Protein AF-A0AAP3ENY3-F1 (afdb_monomer_lite)

Sequence (76 aa):
AIDNWYDTTVDCSEDSFWLDVKGDSMTAPAGLSIPEGMIILVDPEVEPRNGKLVVAKLEGENEATFKKLVIDAGRK

Foldseek 3Di:
DPPDDDDDPDDADPPKDKDFDDDQQQADPDDGGDGGRDIDIDHPVDDQDAQDWHWDDDPPDPDIDIDHHHDDPDDD

Secondary structure (DSSP, 8-state):
--------SS---TT-EEEE--SSTT--SSSS---TT-EEEE-TTSPP-TTSEEEEE-TT-S-EEEEE----SS--

Structure (mmCIF, N/CA/C/O backbone):
data_AF-A0AAP3ENY3-F1
#
_entry.id   AF-A0AAP3ENY3-F1
#
loop_
_atom_site.group_PDB
_atom_site.id
_atom_site.type_symbol
_atom_site.label_atom_id
_atom_site.label_alt_id
_atom_site.label_comp_id
_atom_site.label_asym_id
_atom_site.label_entity_id
_atom_site.label_seq_id
_atom_site.pdbx_PDB_ins_code
_atom_site.Cartn_x
_atom_site.Cartn_y
_atom_site.Cartn_z
_atom_site.occupancy
_atom_site.B_iso_or_equiv
_atom_site.auth_seq_id
_atom_site.auth_comp_id
_atom_site.auth_asym_id
_atom_site.auth_atom_id
_atom_site.pdbx_PDB_model_num
ATOM 1 N N . ALA A 1 1 ? -19.314 9.816 -3.724 1.00 47.50 1 ALA A N 1
ATOM 2 C CA . ALA A 1 1 ? -19.845 8.510 -4.144 1.00 47.50 1 ALA A CA 1
ATOM 3 C C . ALA A 1 1 ? -18.683 7.525 -4.091 1.00 47.50 1 ALA A C 1
ATOM 5 O O . ALA A 1 1 ? -17.549 7.971 -4.212 1.00 47.50 1 ALA A O 1
ATOM 6 N N . ILE A 1 2 ? -18.922 6.251 -3.770 1.00 54.84 2 ILE A N 1
ATOM 7 C CA . ILE A 1 2 ? -17.885 5.222 -3.927 1.00 54.84 2 ILE A CA 1
ATOM 8 C C . ILE A 1 2 ? -17.976 4.817 -5.390 1.00 54.84 2 ILE A C 1
ATOM 10 O O . ILE A 1 2 ? -18.942 4.168 -5.780 1.00 54.84 2 ILE A O 1
ATOM 14 N N . ASP A 1 3 ? -17.042 5.306 -6.197 1.00 65.69 3 ASP A N 1
ATOM 15 C CA . ASP A 1 3 ? -17.168 5.231 -7.654 1.00 65.69 3 ASP A CA 1
ATOM 16 C C . ASP A 1 3 ? -16.695 3.884 -8.213 1.00 65.69 3 ASP A C 1
ATOM 18 O O . ASP A 1 3 ? -17.103 3.514 -9.309 1.00 65.69 3 ASP A O 1
ATOM 22 N N . ASN A 1 4 ? -15.907 3.118 -7.446 1.00 70.06 4 ASN A N 1
ATOM 23 C CA . ASN A 1 4 ? -15.358 1.836 -7.877 1.00 70.06 4 ASN A CA 1
ATOM 24 C C . ASN A 1 4 ? -15.390 0.784 -6.760 1.00 70.06 4 ASN A C 1
ATOM 26 O O . ASN A 1 4 ? -15.005 1.053 -5.622 1.00 70.06 4 ASN A O 1
ATOM 30 N N . TRP A 1 5 ? -15.826 -0.424 -7.117 1.00 80.00 5 TRP A N 1
ATOM 31 C CA . TRP A 1 5 ? -15.747 -1.634 -6.299 1.00 80.00 5 TRP A CA 1
ATOM 32 C C . TRP A 1 5 ? -14.811 -2.613 -7.007 1.00 80.00 5 TRP A C 1
ATOM 34 O O . TRP A 1 5 ? -15.004 -2.892 -8.191 1.00 80.00 5 TRP A O 1
ATOM 44 N N . TYR A 1 6 ? -13.799 -3.106 -6.299 1.00 86.38 6 TYR A N 1
ATOM 45 C CA . TYR A 1 6 ? -12.823 -4.049 -6.837 1.00 86.38 6 TYR A CA 1
ATOM 46 C C . TYR A 1 6 ? -12.879 -5.349 -6.046 1.00 86.38 6 TYR A C 1
ATOM 48 O O . TYR A 1 6 ? -12.793 -5.338 -4.817 1.00 86.38 6 TYR A O 1
ATOM 56 N N . ASP A 1 7 ? -12.981 -6.461 -6.766 1.00 90.81 7 ASP A N 1
ATOM 57 C CA . ASP A 1 7 ? -12.880 -7.796 -6.190 1.00 90.81 7 ASP A CA 1
ATOM 58 C C . ASP A 1 7 ? -11.413 -8.240 -6.120 1.00 90.81 7 ASP A C 1
ATOM 60 O O . ASP A 1 7 ? -10.580 -7.865 -6.949 1.00 90.81 7 ASP A O 1
ATOM 64 N N . THR A 1 8 ? -11.095 -9.085 -5.142 1.00 91.25 8 THR A N 1
ATOM 65 C CA . THR A 1 8 ? -9.782 -9.722 -5.008 1.00 91.25 8 THR A CA 1
ATOM 66 C C . THR A 1 8 ? -9.941 -11.219 -4.771 1.00 91.25 8 THR A C 1
ATOM 68 O O . THR A 1 8 ? -10.922 -11.675 -4.192 1.00 91.25 8 THR A O 1
ATOM 71 N N . THR A 1 9 ? -8.957 -11.998 -5.217 1.00 93.31 9 THR A N 1
ATOM 72 C CA . THR A 1 9 ? -8.812 -13.417 -4.852 1.00 93.31 9 THR A CA 1
ATOM 73 C C . THR A 1 9 ? -7.846 -13.619 -3.682 1.00 93.31 9 THR A C 1
ATOM 75 O O . THR A 1 9 ? -7.570 -14.756 -3.306 1.00 93.31 9 THR A O 1
ATOM 78 N N . VAL A 1 10 ? -7.250 -12.537 -3.176 1.00 93.50 10 VAL A N 1
ATOM 79 C CA . VAL A 1 10 ? -6.322 -12.546 -2.042 1.00 93.50 10 VAL A CA 1
ATOM 80 C C . VAL A 1 10 ? -7.131 -12.457 -0.757 1.00 93.50 10 VAL A C 1
ATOM 82 O O . VAL A 1 10 ? -8.010 -11.609 -0.652 1.00 93.50 10 VAL A O 1
ATOM 85 N N . ASP A 1 11 ? -6.818 -13.325 0.200 1.00 94.12 11 ASP A N 1
ATOM 86 C CA . ASP A 1 11 ? -7.404 -13.278 1.538 1.00 94.12 11 ASP A CA 1
ATOM 87 C C . ASP A 1 11 ? -6.933 -12.015 2.275 1.00 94.12 11 ASP A C 1
ATOM 89 O O . ASP A 1 11 ? -5.737 -11.703 2.262 1.00 94.12 11 ASP A O 1
ATOM 93 N N . CYS A 1 12 ? -7.867 -11.275 2.865 1.00 94.38 12 CYS A N 1
ATOM 94 C CA . CYS A 1 12 ? -7.613 -10.002 3.534 1.00 94.38 12 CYS A CA 1
ATOM 95 C C . CYS A 1 12 ? -8.636 -9.756 4.649 1.00 94.38 12 CYS A C 1
ATOM 97 O O . CYS A 1 12 ? -9.738 -10.308 4.627 1.00 94.38 12 CYS A O 1
ATOM 99 N N . SER A 1 13 ? -8.274 -8.921 5.621 1.00 95.94 13 SER A N 1
ATOM 100 C CA . SER A 1 13 ? -9.153 -8.568 6.741 1.00 95.94 13 SER A CA 1
ATOM 101 C C . SER A 1 13 ? -10.401 -7.788 6.303 1.00 95.94 13 SER A C 1
ATOM 103 O O . SER A 1 13 ? -10.432 -7.185 5.225 1.00 95.94 13 SER A O 1
ATOM 105 N N . GLU A 1 14 ? -11.425 -7.750 7.164 1.00 94.38 14 GLU A N 1
ATOM 106 C CA . GLU A 1 14 ? -12.658 -6.975 6.925 1.00 94.38 14 GLU A CA 1
ATOM 107 C C . GLU A 1 14 ? -12.399 -5.462 6.827 1.00 94.38 14 GLU A C 1
ATOM 109 O O . GLU A 1 14 ? -13.128 -4.757 6.131 1.00 94.38 14 GLU A O 1
ATOM 114 N N . ASP A 1 15 ? -11.332 -4.978 7.468 1.00 94.44 15 ASP A N 1
ATOM 115 C CA . ASP A 1 15 ? -10.920 -3.573 7.446 1.00 94.44 15 ASP A CA 1
ATOM 116 C C . ASP A 1 15 ? -10.063 -3.219 6.217 1.00 94.44 15 ASP A C 1
ATOM 118 O O . ASP A 1 15 ? -9.546 -2.104 6.116 1.00 94.44 15 ASP A O 1
ATOM 122 N N . SER A 1 16 ? -9.890 -4.148 5.272 1.00 94.62 16 SER A N 1
ATOM 123 C CA . SER A 1 16 ? -9.102 -3.919 4.061 1.00 94.62 16 SER A CA 1
ATOM 124 C C . SER A 1 16 ? -9.798 -2.978 3.081 1.00 94.62 16 SER A C 1
ATOM 126 O O . SER A 1 16 ? -11.017 -2.992 2.906 1.00 94.62 16 SER A O 1
ATOM 128 N N . PHE A 1 17 ? -9.009 -2.163 2.385 1.00 92.06 17 PHE A N 1
ATOM 129 C CA . PHE A 1 17 ? -9.530 -1.163 1.457 1.00 92.06 17 PHE A CA 1
ATOM 130 C C . PHE A 1 17 ? -8.614 -0.943 0.257 1.00 92.06 17 PHE A C 1
ATOM 132 O O . PHE A 1 17 ? -7.405 -1.179 0.298 1.00 92.06 17 PHE A O 1
ATOM 139 N N . TRP A 1 18 ? -9.210 -0.462 -0.831 1.00 92.81 18 TRP A N 1
ATOM 140 C CA . TRP A 1 18 ? -8.495 -0.092 -2.045 1.00 92.81 18 TRP A CA 1
ATOM 141 C C . TRP A 1 18 ? -8.107 1.385 -2.017 1.00 92.81 18 TRP A C 1
ATOM 143 O O . TRP A 1 18 ? -8.904 2.233 -1.614 1.00 92.81 18 TRP A O 1
ATOM 153 N N . LEU A 1 19 ? -6.898 1.697 -2.482 1.00 91.25 19 LEU A N 1
ATOM 154 C CA . LEU A 1 19 ? -6.431 3.068 -2.674 1.00 91.25 19 LEU A CA 1
ATOM 155 C C . LEU A 1 19 ? -5.929 3.289 -4.094 1.00 91.25 19 LEU A C 1
ATOM 157 O O . LEU A 1 19 ? -5.154 2.487 -4.616 1.00 91.25 19 LEU A O 1
ATOM 161 N N . ASP A 1 20 ? -6.304 4.431 -4.663 1.00 91.88 20 ASP A N 1
ATOM 162 C CA . ASP A 1 20 ? -5.672 4.962 -5.865 1.00 91.88 20 ASP A CA 1
ATOM 163 C C . ASP A 1 20 ? -4.329 5.593 -5.498 1.00 91.88 20 ASP A C 1
ATOM 165 O O . ASP A 1 20 ? -4.242 6.495 -4.657 1.00 91.88 20 ASP A O 1
ATOM 169 N N . VAL A 1 21 ? -3.269 5.139 -6.155 1.00 92.19 21 VAL A N 1
ATOM 170 C CA . VAL A 1 21 ? -1.940 5.728 -6.025 1.00 92.19 21 VAL A CA 1
ATOM 171 C C . VAL A 1 21 ? -1.945 7.089 -6.711 1.00 92.19 21 VAL A C 1
ATOM 173 O O . VAL A 1 21 ? -2.247 7.196 -7.901 1.00 92.19 21 VAL A O 1
ATOM 176 N N . LYS A 1 22 ? -1.587 8.128 -5.952 1.00 90.75 22 LYS A N 1
ATOM 177 C CA . LYS A 1 22 ? -1.459 9.509 -6.428 1.00 90.75 22 LYS A CA 1
ATOM 178 C C . LYS A 1 22 ? -0.004 9.959 -6.372 1.00 90.75 22 LYS A C 1
ATOM 180 O O . LYS A 1 22 ? 0.678 9.722 -5.374 1.00 90.75 22 LYS A O 1
ATOM 185 N N . GLY A 1 23 ? 0.442 10.646 -7.419 1.00 90.25 23 GLY A N 1
ATOM 186 C CA . GLY A 1 23 ? 1.817 11.107 -7.556 1.00 90.25 23 GLY A CA 1
ATOM 187 C C . GLY A 1 23 ? 2.808 9.997 -7.915 1.00 90.25 23 GLY A C 1
ATOM 188 O O . GLY A 1 23 ? 2.482 8.816 -8.028 1.00 90.25 23 GLY A O 1
ATOM 189 N N . ASP A 1 24 ? 4.066 10.389 -8.078 1.00 90.38 24 ASP A N 1
ATOM 190 C CA . ASP A 1 24 ? 5.141 9.559 -8.624 1.00 90.38 24 ASP A CA 1
ATOM 191 C C . ASP A 1 24 ? 6.059 8.949 -7.554 1.00 90.38 24 ASP A C 1
ATOM 193 O O . ASP A 1 24 ? 7.037 8.286 -7.891 1.00 90.38 24 ASP A O 1
ATOM 197 N N . SER A 1 25 ? 5.733 9.104 -6.266 1.00 87.56 25 SER A N 1
ATOM 198 C CA . SER A 1 25 ? 6.607 8.702 -5.153 1.00 87.56 25 SER A CA 1
ATOM 199 C C . SER A 1 25 ? 7.011 7.223 -5.161 1.00 87.56 25 SER A C 1
ATOM 201 O O . SER A 1 25 ? 7.999 6.868 -4.515 1.00 87.56 25 SER A O 1
ATOM 203 N N . MET A 1 26 ? 6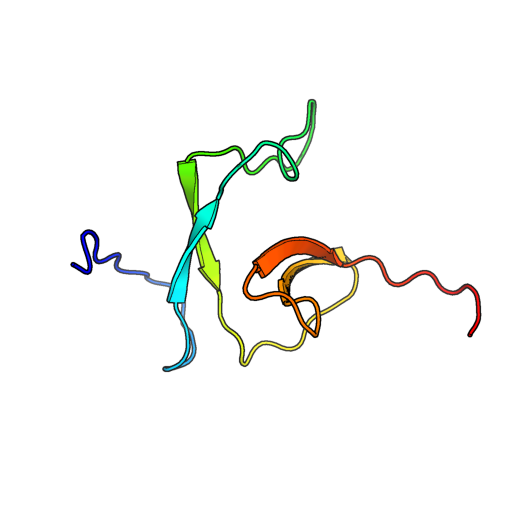.226 6.361 -5.802 1.00 93.25 26 MET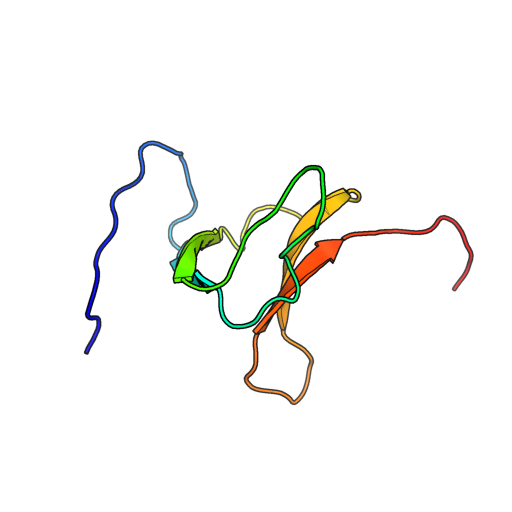 A N 1
ATOM 204 C CA . MET A 1 26 ? 6.501 4.928 -5.922 1.00 93.25 26 MET A CA 1
ATOM 205 C C . MET A 1 26 ? 6.855 4.518 -7.357 1.00 93.25 26 MET A C 1
ATOM 207 O O . MET A 1 26 ? 6.961 3.329 -7.650 1.00 93.25 26 MET A O 1
ATOM 211 N N . THR A 1 27 ? 7.092 5.491 -8.240 1.00 93.75 27 THR A N 1
ATOM 212 C CA . THR A 1 27 ? 7.581 5.277 -9.602 1.00 93.75 27 THR A CA 1
ATOM 213 C C . THR A 1 27 ? 9.099 5.147 -9.588 1.00 93.75 27 THR A C 1
ATOM 215 O O . THR A 1 27 ? 9.803 6.024 -9.092 1.00 93.75 27 THR A O 1
ATOM 218 N N . ALA A 1 28 ? 9.622 4.060 -10.150 1.00 91.38 28 ALA A N 1
ATOM 219 C CA . ALA A 1 28 ? 11.057 3.813 -10.235 1.00 91.38 28 ALA A CA 1
ATOM 220 C C . ALA A 1 28 ? 11.510 3.701 -11.702 1.00 91.38 28 ALA A C 1
ATOM 222 O O . ALA A 1 28 ? 10.814 3.081 -12.506 1.00 91.38 28 ALA A O 1
ATOM 223 N N . PRO A 1 29 ? 12.697 4.227 -12.065 1.00 90.69 29 PRO A N 1
ATOM 224 C CA . PRO A 1 29 ? 13.237 4.098 -13.422 1.00 90.69 29 PRO A CA 1
ATOM 225 C C . PRO A 1 29 ? 13.651 2.658 -13.769 1.00 90.69 29 PRO A C 1
ATOM 227 O O . PRO A 1 29 ? 13.779 2.319 -14.942 1.00 90.69 29 PRO A O 1
ATOM 230 N N . ALA A 1 30 ? 13.873 1.809 -12.760 1.00 91.88 30 ALA A N 1
ATOM 231 C CA . ALA A 1 30 ? 14.130 0.381 -12.908 1.00 91.88 30 ALA A CA 1
ATOM 232 C C . ALA A 1 30 ? 13.738 -0.375 -11.625 1.00 91.88 30 ALA A C 1
ATOM 234 O O . ALA A 1 30 ? 13.887 0.151 -10.521 1.00 91.88 30 ALA A O 1
ATOM 235 N N . GLY A 1 31 ? 13.289 -1.627 -11.764 1.00 90.25 31 GLY A N 1
ATOM 236 C CA . GLY A 1 31 ? 12.856 -2.473 -10.646 1.00 90.25 31 GLY A CA 1
ATOM 237 C C . GLY A 1 31 ? 11.352 -2.380 -10.362 1.00 90.25 31 GLY A C 1
ATOM 238 O O . GLY A 1 31 ? 10.554 -2.207 -11.279 1.00 90.25 31 GLY A O 1
ATOM 239 N N . LEU A 1 32 ? 10.961 -2.544 -9.095 1.00 91.12 32 LEU A N 1
ATOM 240 C CA . LEU A 1 32 ? 9.563 -2.443 -8.666 1.00 91.12 32 LEU A CA 1
ATOM 241 C C . LEU A 1 32 ? 9.095 -0.985 -8.749 1.00 91.12 32 LEU A C 1
ATOM 243 O O . LEU A 1 32 ? 9.658 -0.125 -8.076 1.00 91.12 32 LEU A O 1
ATOM 247 N N . SER A 1 33 ? 8.058 -0.737 -9.546 1.00 93.75 33 SER A N 1
ATOM 248 C CA . SER A 1 33 ? 7.473 0.585 -9.771 1.00 93.75 33 SER A CA 1
ATOM 249 C C . SER A 1 33 ? 5.954 0.495 -9.679 1.00 93.75 33 SER A C 1
ATOM 251 O O . SER A 1 33 ? 5.354 -0.385 -10.295 1.00 93.75 33 SER A O 1
ATOM 253 N N . ILE A 1 34 ? 5.347 1.406 -8.922 1.00 95.06 34 ILE A N 1
ATOM 254 C CA . ILE A 1 34 ? 3.900 1.531 -8.737 1.00 95.06 34 ILE A CA 1
ATOM 255 C C . ILE A 1 34 ? 3.523 2.979 -9.084 1.00 95.06 34 ILE A C 1
ATOM 257 O O . ILE A 1 34 ? 3.533 3.838 -8.200 1.00 95.06 34 ILE A O 1
ATOM 261 N N . PRO A 1 35 ? 3.308 3.281 -10.376 1.00 94.25 35 PRO A N 1
ATOM 262 C CA . PRO A 1 35 ? 2.969 4.621 -10.837 1.00 94.25 35 PRO A CA 1
ATOM 263 C C . PRO A 1 35 ? 1.577 5.086 -10.409 1.00 94.25 35 PRO A C 1
ATOM 265 O O . PRO A 1 35 ? 0.719 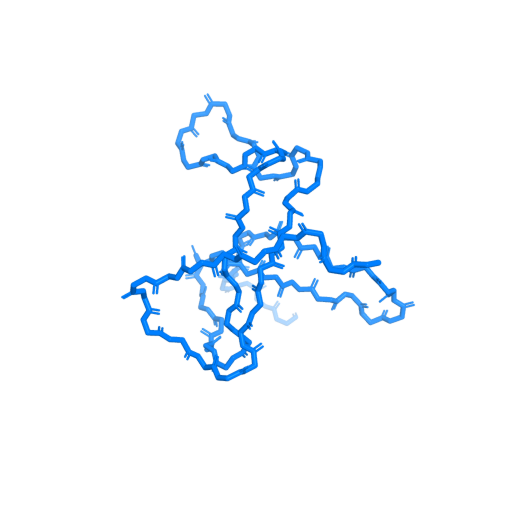4.299 -10.005 1.00 94.25 35 PRO A O 1
ATOM 268 N N . GLU A 1 36 ? 1.363 6.392 -10.558 1.00 94.62 36 GLU A N 1
ATOM 269 C CA . GLU A 1 36 ? 0.062 7.039 -10.407 1.00 94.62 36 GLU A CA 1
ATOM 270 C C . GLU A 1 36 ? -1.025 6.354 -11.250 1.00 94.62 36 GLU A C 1
ATOM 272 O O . GLU A 1 36 ? -0.785 5.916 -12.378 1.00 94.62 36 GLU A O 1
ATOM 277 N N . GLY A 1 37 ? -2.229 6.263 -10.685 1.00 92.25 37 GLY A N 1
ATOM 278 C CA . GLY A 1 37 ? -3.386 5.618 -11.307 1.00 92.25 37 GLY A CA 1
ATOM 279 C C . GLY A 1 37 ? -3.443 4.102 -11.110 1.00 92.25 37 GLY A C 1
ATOM 280 O O . GLY A 1 37 ? -4.440 3.484 -11.478 1.00 92.25 37 GLY A O 1
ATOM 281 N N . MET A 1 38 ? -2.414 3.489 -10.514 1.00 93.38 38 MET A N 1
ATOM 282 C CA . MET A 1 38 ? -2.529 2.121 -10.010 1.00 93.38 38 MET A CA 1
ATOM 283 C C . MET A 1 38 ? -3.405 2.063 -8.765 1.00 93.38 38 MET A C 1
ATOM 285 O O . MET A 1 38 ? -3.502 3.024 -8.006 1.00 93.38 38 MET A O 1
ATOM 289 N N . ILE A 1 39 ? -3.985 0.889 -8.538 1.00 92.69 39 ILE A N 1
ATOM 290 C CA . ILE A 1 39 ? -4.880 0.629 -7.416 1.00 92.69 39 ILE A CA 1
ATOM 291 C C . ILE A 1 39 ? -4.250 -0.452 -6.557 1.00 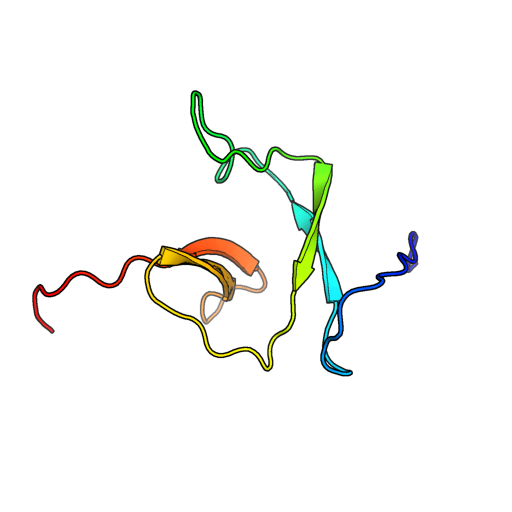92.69 39 ILE A C 1
ATOM 293 O O . ILE A 1 39 ? -3.849 -1.503 -7.062 1.00 92.69 39 ILE A O 1
ATOM 297 N N . ILE A 1 40 ? -4.127 -0.174 -5.265 1.00 93.25 40 ILE A N 1
ATOM 298 C CA . ILE A 1 40 ? -3.496 -1.070 -4.299 1.00 93.25 40 ILE A CA 1
ATOM 299 C C . ILE A 1 40 ? -4.514 -1.528 -3.262 1.00 93.25 40 ILE A C 1
ATOM 301 O O . ILE A 1 40 ? -5.311 -0.726 -2.779 1.00 93.25 40 ILE A O 1
ATOM 305 N N . LEU A 1 41 ? -4.472 -2.816 -2.921 1.00 94.12 41 LEU A N 1
ATOM 306 C CA . LEU A 1 41 ? -5.191 -3.364 -1.776 1.00 94.12 41 LEU A CA 1
ATOM 307 C C . LEU A 1 41 ? -4.335 -3.170 -0.528 1.00 94.12 41 LEU A C 1
ATOM 309 O O . LEU A 1 41 ? -3.159 -3.546 -0.514 1.00 94.12 41 LEU A O 1
ATOM 313 N N . VAL A 1 42 ? -4.926 -2.585 0.505 1.00 93.88 42 VAL A N 1
ATOM 314 C CA . VAL A 1 42 ? -4.273 -2.304 1.779 1.00 93.88 42 VAL A CA 1
ATOM 315 C C . VAL A 1 42 ? -5.022 -3.043 2.870 1.00 93.88 42 VAL A C 1
ATOM 317 O O . VAL A 1 42 ? -6.213 -2.818 3.058 1.00 93.88 42 VAL A O 1
ATOM 320 N N . ASP A 1 43 ? -4.299 -3.897 3.587 1.00 95.50 43 ASP A N 1
ATOM 321 C CA . ASP A 1 43 ? -4.800 -4.596 4.764 1.00 95.50 43 ASP A CA 1
ATOM 322 C C . ASP A 1 43 ? -4.131 -4.000 6.017 1.00 95.50 43 ASP A C 1
ATOM 324 O O . ASP A 1 43 ? -2.914 -4.159 6.185 1.00 95.50 43 ASP A O 1
ATOM 328 N N . PRO A 1 44 ? -4.875 -3.270 6.869 1.00 93.81 44 PRO A N 1
ATOM 329 C CA . PRO A 1 44 ? -4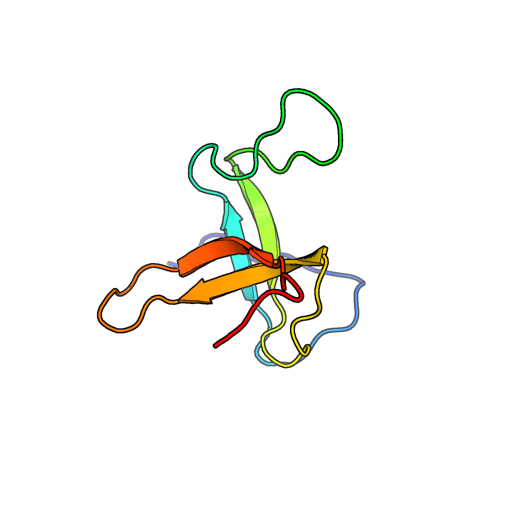.320 -2.626 8.056 1.00 93.81 44 PRO A CA 1
ATOM 330 C C . PRO A 1 44 ? -3.985 -3.605 9.191 1.00 93.81 44 PRO A C 1
ATOM 332 O O . PRO A 1 44 ? -3.229 -3.236 10.091 1.00 93.81 44 PRO A O 1
ATOM 335 N N . GLU A 1 45 ? -4.508 -4.835 9.167 1.00 95.38 45 GLU A N 1
ATOM 336 C CA . GLU A 1 45 ? -4.231 -5.843 10.198 1.00 95.38 45 GLU A CA 1
ATOM 337 C C . GLU A 1 45 ? -2.901 -6.575 9.964 1.00 95.38 45 GLU A C 1
ATOM 339 O O . GLU A 1 45 ? -2.365 -7.236 10.860 1.00 95.38 45 GLU A O 1
ATOM 344 N N . VAL A 1 46 ? -2.319 -6.438 8.770 1.00 93.94 46 VAL A N 1
ATOM 345 C CA . VAL A 1 46 ? -1.022 -7.031 8.448 1.00 93.94 46 VAL A CA 1
ATOM 346 C C . VAL A 1 46 ? 0.106 -6.201 9.056 1.00 93.94 46 VAL A C 1
ATOM 348 O O . VAL A 1 46 ? 0.345 -5.051 8.688 1.00 93.94 46 VAL A O 1
ATOM 351 N N . GLU A 1 47 ? 0.877 -6.828 9.948 1.00 94.06 47 GLU A N 1
ATOM 352 C CA . GLU A 1 47 ? 2.020 -6.183 10.593 1.00 94.06 47 GLU A CA 1
ATOM 353 C C . GLU A 1 47 ? 3.064 -5.697 9.559 1.00 94.06 47 GLU A C 1
ATOM 355 O O . GLU A 1 47 ? 3.556 -6.490 8.738 1.00 94.06 47 GLU A O 1
ATOM 360 N N . PRO A 1 48 ? 3.468 -4.413 9.604 1.00 93.31 48 PRO A N 1
ATOM 361 C CA . PRO A 1 48 ? 4.445 -3.868 8.675 1.00 93.31 48 PRO A CA 1
ATOM 362 C C . PRO A 1 48 ? 5.842 -4.440 8.951 1.00 93.31 48 PRO A C 1
ATOM 364 O O . PRO A 1 48 ? 6.324 -4.470 10.082 1.00 93.31 48 PRO A O 1
ATOM 367 N N . ARG A 1 49 ? 6.541 -4.871 7.893 1.00 93.94 49 ARG A N 1
ATOM 368 C CA . ARG A 1 49 ? 7.883 -5.475 7.991 1.00 93.94 49 ARG A CA 1
ATOM 369 C C . ARG A 1 49 ? 8.902 -4.718 7.154 1.00 93.94 49 ARG A C 1
ATOM 371 O O . ARG A 1 49 ? 8.578 -4.192 6.091 1.00 93.94 49 ARG A O 1
ATOM 378 N N . ASN A 1 50 ? 10.157 -4.716 7.606 1.00 94.38 50 ASN A N 1
ATOM 379 C CA . ASN A 1 50 ? 11.256 -4.104 6.862 1.00 94.38 50 ASN A CA 1
ATOM 380 C C . ASN A 1 50 ? 11.301 -4.621 5.412 1.00 94.38 50 ASN A C 1
ATOM 382 O O . ASN A 1 50 ? 11.203 -5.822 5.155 1.00 94.38 50 ASN A O 1
ATOM 386 N N . GLY A 1 51 ? 11.441 -3.703 4.462 1.00 91.62 51 GLY A N 1
ATOM 387 C CA . GLY A 1 51 ? 11.460 -3.972 3.032 1.00 91.62 51 GLY A CA 1
ATOM 388 C C . GLY A 1 51 ? 10.085 -4.142 2.382 1.00 91.62 51 GLY A C 1
ATOM 389 O O . GLY A 1 51 ? 10.041 -4.274 1.157 1.00 91.62 51 GLY A O 1
ATOM 390 N N . LYS A 1 52 ? 8.983 -4.135 3.144 1.00 93.62 52 LYS A N 1
ATOM 391 C CA . LYS A 1 52 ? 7.620 -4.205 2.600 1.00 93.62 52 LYS A CA 1
ATOM 392 C C . LYS A 1 52 ? 7.087 -2.831 2.221 1.00 93.62 52 LYS A C 1
ATOM 394 O O . LYS A 1 52 ? 7.565 -1.802 2.690 1.00 93.62 52 LYS A O 1
ATOM 399 N N . LEU A 1 53 ? 6.102 -2.845 1.335 1.00 94.00 53 LEU A N 1
ATOM 400 C CA . LEU A 1 53 ? 5.322 -1.671 0.982 1.00 94.00 53 LEU A CA 1
ATOM 401 C C . LEU A 1 53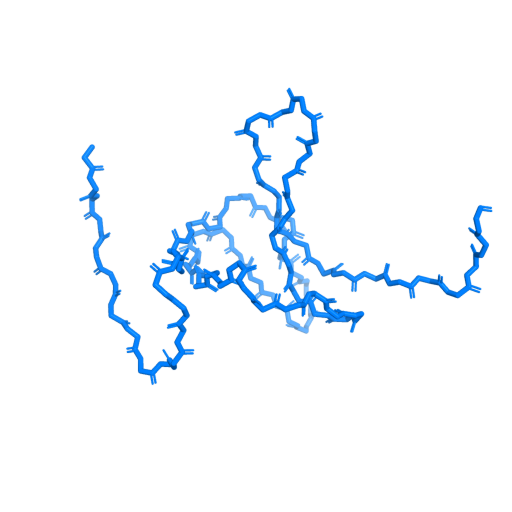 ? 4.279 -1.439 2.069 1.00 94.00 53 LEU A C 1
ATOM 403 O O . LEU A 1 53 ? 3.658 -2.396 2.525 1.00 94.00 53 LEU A O 1
ATOM 407 N N . VAL A 1 54 ? 4.129 -0.193 2.494 1.00 94.88 54 VAL A N 1
ATOM 408 C CA . VAL A 1 54 ? 3.242 0.197 3.586 1.00 94.88 54 VAL A CA 1
ATOM 409 C C . VAL A 1 54 ? 2.532 1.491 3.232 1.00 94.88 54 VAL A C 1
ATOM 411 O O . VAL A 1 54 ? 3.094 2.362 2.560 1.00 94.88 54 VAL A O 1
ATOM 414 N N . VAL A 1 55 ? 1.305 1.622 3.722 1.00 93.88 55 VAL A N 1
ATOM 415 C CA . VAL A 1 55 ? 0.614 2.905 3.799 1.00 93.88 55 VAL A CA 1
ATOM 416 C C . VAL A 1 55 ? 0.785 3.432 5.215 1.00 93.88 55 VAL A C 1
ATOM 418 O O . VAL A 1 55 ? 0.531 2.721 6.183 1.00 93.88 55 VAL A O 1
ATOM 421 N N . ALA A 1 56 ? 1.252 4.669 5.335 1.00 90.19 56 ALA A N 1
ATOM 422 C CA . ALA A 1 56 ? 1.435 5.348 6.607 1.00 90.19 56 ALA A CA 1
ATOM 423 C C . ALA A 1 56 ? 0.590 6.619 6.635 1.00 90.19 56 ALA A C 1
ATOM 425 O O . ALA A 1 56 ? 0.487 7.327 5.635 1.00 90.19 56 ALA A O 1
ATOM 426 N N . LYS A 1 57 ? 0.016 6.924 7.795 1.00 86.56 57 LYS A N 1
ATOM 427 C CA . LYS A 1 57 ? -0.640 8.202 8.062 1.00 86.56 57 LYS A CA 1
ATOM 428 C C . LYS A 1 57 ? 0.267 9.027 8.966 1.00 86.56 57 LYS A C 1
ATOM 430 O O . LYS A 1 57 ? 0.706 8.526 9.999 1.00 86.56 57 LYS A O 1
ATOM 435 N N . LEU A 1 58 ? 0.556 10.265 8.577 1.00 82.69 58 LEU A N 1
ATOM 436 C CA . LEU A 1 58 ? 1.298 11.197 9.424 1.00 82.69 58 LEU A CA 1
ATOM 437 C C . LEU A 1 58 ? 0.356 11.764 10.496 1.00 82.69 58 LEU A C 1
ATOM 439 O O . LEU A 1 58 ? -0.769 12.166 10.198 1.00 82.69 58 LEU A O 1
ATOM 443 N N . GLU A 1 59 ? 0.790 11.774 11.758 1.00 81.12 59 GLU A N 1
ATOM 444 C CA . GLU A 1 59 ? -0.008 12.349 12.844 1.00 81.12 59 GLU A CA 1
ATOM 445 C C . GLU A 1 59 ? -0.232 13.850 12.607 1.00 81.12 59 GLU A C 1
ATOM 447 O O . GLU A 1 59 ? 0.709 14.603 12.377 1.00 81.12 59 GLU A O 1
ATOM 452 N N . GLY A 1 60 ? -1.491 14.289 12.667 1.00 77.69 60 GLY A N 1
ATOM 453 C CA . GLY A 1 60 ? -1.875 15.687 12.431 1.00 77.69 60 GLY A CA 1
ATOM 454 C C . GLY A 1 60 ? -2.210 16.025 10.976 1.00 77.69 60 GLY A C 1
ATOM 455 O O . GLY A 1 60 ? -2.843 17.051 10.735 1.00 77.69 60 GLY A O 1
ATOM 456 N N . GLU A 1 61 ? -1.892 15.144 10.027 1.00 76.44 61 GLU A N 1
ATOM 457 C CA . GLU A 1 61 ? -2.315 15.267 8.633 1.00 76.44 61 GLU A CA 1
ATOM 458 C C . GLU A 1 61 ? -3.425 14.256 8.325 1.00 76.44 61 GLU A C 1
ATOM 460 O O . GLU A 1 61 ? -3.442 13.119 8.804 1.00 76.44 61 GLU A O 1
ATOM 465 N N . ASN A 1 62 ? -4.396 14.669 7.510 1.00 75.38 62 ASN A N 1
ATOM 466 C CA . ASN A 1 62 ? -5.419 13.755 7.001 1.00 75.38 62 ASN A CA 1
ATOM 467 C C . ASN A 1 62 ? -5.003 13.133 5.659 1.00 75.38 62 ASN A C 1
ATOM 469 O O . ASN A 1 62 ? -5.848 12.863 4.810 1.00 75.38 62 ASN A O 1
ATOM 473 N N . GLU A 1 63 ? -3.698 12.945 5.467 1.00 79.06 63 GLU A N 1
ATOM 474 C CA . GLU A 1 63 ? -3.109 12.396 4.254 1.00 79.06 63 GLU A CA 1
ATOM 475 C C . GLU A 1 63 ? -2.382 11.085 4.570 1.00 79.06 63 GLU A C 1
ATOM 477 O O . GLU A 1 63 ? -1.694 10.944 5.585 1.00 79.06 63 GLU A O 1
ATOM 482 N N . ALA A 1 64 ? -2.588 10.099 3.700 1.00 85.81 64 ALA A N 1
ATOM 483 C CA . ALA A 1 64 ? -1.896 8.825 3.742 1.00 85.81 64 ALA A CA 1
ATOM 484 C C . ALA A 1 64 ? -0.801 8.825 2.673 1.00 85.81 64 ALA A C 1
ATOM 486 O O . ALA A 1 64 ? -1.030 9.238 1.539 1.00 85.81 64 ALA A O 1
ATOM 487 N N . THR A 1 65 ? 0.384 8.334 3.022 1.00 90.00 65 THR A N 1
ATOM 488 C CA . THR A 1 65 ? 1.506 8.187 2.099 1.00 90.00 65 THR A CA 1
ATOM 489 C C . THR A 1 65 ? 1.815 6.716 1.868 1.00 90.00 65 THR A C 1
ATOM 491 O O . THR A 1 65 ? 1.738 5.899 2.786 1.00 90.00 65 THR A O 1
ATOM 494 N N . PHE A 1 66 ? 2.185 6.373 0.639 1.00 92.75 66 PHE A N 1
ATOM 495 C CA . PHE A 1 66 ? 2.555 5.018 0.253 1.00 92.75 66 PHE A CA 1
ATOM 496 C C . PHE A 1 66 ? 4.068 4.940 0.038 1.00 92.75 66 PHE A C 1
ATOM 498 O O . PHE A 1 66 ? 4.625 5.710 -0.747 1.00 92.75 66 PHE A O 1
ATOM 505 N N . LYS A 1 67 ? 4.747 4.058 0.781 1.00 92.06 67 LYS A N 1
ATOM 506 C CA . LYS A 1 67 ? 6.217 3.974 0.836 1.00 92.06 67 LYS A CA 1
ATOM 507 C C . LYS A 1 67 ? 6.696 2.530 0.967 1.00 92.06 67 LYS A C 1
ATOM 509 O O . LYS A 1 67 ? 5.944 1.632 1.334 1.00 92.06 67 LYS A O 1
ATOM 514 N N . LYS A 1 68 ? 7.993 2.310 0.745 1.00 92.50 68 LYS A N 1
ATOM 515 C CA . LYS A 1 68 ? 8.695 1.110 1.219 1.00 92.50 68 LYS A CA 1
ATOM 516 C C . LYS A 1 68 ? 9.219 1.363 2.633 1.00 92.50 68 LYS A C 1
ATOM 518 O O . LYS A 1 68 ? 10.005 2.286 2.830 1.00 92.50 68 LYS A O 1
ATOM 523 N N . LEU A 1 69 ? 8.823 0.535 3.595 1.00 92.69 69 LEU A N 1
ATOM 524 C CA . LEU A 1 69 ? 9.363 0.587 4.947 1.00 92.69 69 LEU A CA 1
ATOM 525 C C . LEU A 1 69 ? 10.828 0.148 4.925 1.00 92.69 69 LEU A C 1
ATOM 527 O O . LEU A 1 69 ? 11.142 -0.961 4.493 1.00 92.69 69 LEU A O 1
ATOM 531 N N . VAL A 1 70 ? 11.717 1.008 5.410 1.00 92.19 70 VAL A N 1
ATOM 532 C CA . VAL A 1 70 ? 13.130 0.695 5.621 1.00 92.19 70 VAL A CA 1
ATOM 533 C C . VAL A 1 70 ? 13.433 0.916 7.096 1.00 92.19 70 VAL A C 1
ATOM 535 O O . VAL A 1 70 ? 13.346 2.035 7.589 1.00 92.19 70 VAL A O 1
ATOM 538 N N . ILE A 1 71 ? 13.756 -0.166 7.798 1.00 90.19 71 ILE A N 1
ATOM 539 C CA . ILE A 1 71 ? 14.248 -0.135 9.175 1.00 90.19 71 ILE A CA 1
ATOM 540 C C . ILE A 1 71 ? 15.764 -0.245 9.086 1.00 90.19 71 ILE A C 1
ATOM 542 O O . ILE A 1 71 ? 16.288 -1.315 8.767 1.00 90.19 71 ILE A O 1
ATOM 546 N N . ASP A 1 72 ? 16.455 0.864 9.320 1.00 86.62 72 ASP A N 1
ATOM 547 C CA . ASP A 1 72 ? 17.911 0.868 9.400 1.00 86.62 72 ASP A CA 1
ATOM 548 C C . ASP A 1 72 ? 18.353 0.462 10.815 1.00 86.62 72 ASP A C 1
ATOM 550 O O . ASP A 1 72 ? 17.755 0.868 11.813 1.00 86.62 72 ASP A O 1
ATOM 554 N N . ALA A 1 73 ? 19.405 -0.350 10.925 1.00 70.94 73 ALA A N 1
ATOM 555 C CA . ALA A 1 73 ? 19.924 -0.867 12.197 1.00 70.94 73 ALA A CA 1
ATOM 556 C C . ALA A 1 73 ? 20.768 0.181 12.958 1.00 70.94 73 ALA A C 1
ATOM 558 O O . ALA A 1 73 ? 21.702 -0.157 13.689 1.00 70.94 73 ALA A O 1
ATOM 559 N N . GLY A 1 74 ? 20.457 1.465 12.773 1.00 63.03 74 GLY A N 1
ATOM 560 C CA . GLY A 1 74 ? 21.262 2.605 13.193 1.00 63.03 74 GLY A CA 1
ATOM 561 C C . GLY A 1 74 ? 20.519 3.565 14.116 1.00 63.03 74 GLY A C 1
ATOM 562 O O . GLY A 1 74 ? 20.139 4.636 13.675 1.00 63.03 74 GLY A O 1
ATOM 563 N N . ARG A 1 75 ? 20.430 3.179 15.400 1.00 45.72 75 ARG A N 1
ATOM 564 C CA . ARG A 1 75 ? 20.170 3.985 16.619 1.00 45.72 75 ARG A CA 1
ATOM 565 C C . ARG A 1 75 ? 18.862 4.802 16.733 1.00 45.72 75 ARG A C 1
ATOM 567 O O . ARG A 1 75 ? 18.433 5.495 15.825 1.00 45.72 75 ARG A O 1
ATOM 574 N N . LYS A 1 76 ? 18.303 4.722 17.951 1.00 42.22 76 LYS A N 1
ATOM 575 C CA . LYS A 1 76 ? 17.435 5.734 18.575 1.00 42.22 76 LYS A CA 1
ATOM 576 C C . LYS A 1 76 ? 17.955 7.152 18.370 1.00 42.22 76 LYS A C 1
ATOM 578 O O . LYS A 1 76 ? 19.195 7.312 18.475 1.00 42.22 76 LYS A O 1
#

pLDDT: mean 87.47, std 11.73, range [42.22, 95.94]

InterPro domains:
  IPR015927 Peptidase S24/S26A/S26B/S26C [PF00717] (7-74)
  IPR036286 LexA/Signal peptidase-like superfamily [SSF51306] (13-75)
  IPR039418 LexA-like [cd06529] (17-76)
  IPR050077 LexA repressor [PTHR33516] (4-74)

Radius of gyration: 14.04 Å; chains: 1; bounding box: 41×29×32 Å

Organism: Escherichia coli (NCBI:txid562)